Protein AF-A0A349FFS2-F1 (afdb_monomer)

Sequence (90 aa):
MGFDFNYMLELMPILLKYLGTTMEMATWGLVFSLILSVVLANIRVFRIPVLDQLSQLYISFFRGTPLLVQLFLLYYGLPQVFPIMVGVDA

Structure (mmCIF, N/CA/C/O backbone):
data_AF-A0A3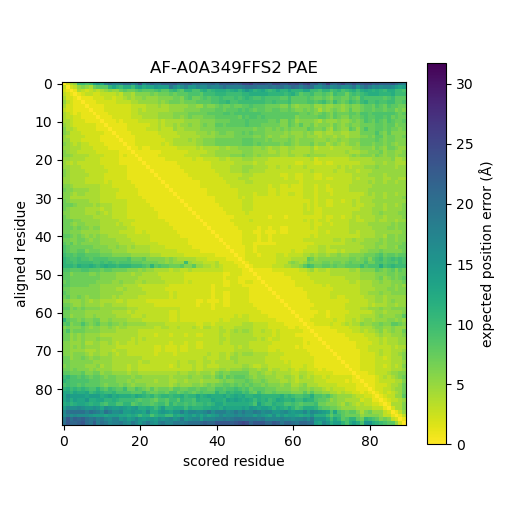49FFS2-F1
#
_entry.id   AF-A0A349FFS2-F1
#
loop_
_atom_site.group_PDB
_atom_site.id
_atom_site.type_symbol
_atom_site.label_atom_id
_atom_site.label_alt_id
_atom_site.label_comp_id
_atom_site.label_asym_id
_atom_site.label_entity_id
_atom_site.label_seq_id
_atom_site.pdbx_PDB_ins_code
_atom_site.Cartn_x
_atom_site.Cartn_y
_atom_site.Cartn_z
_atom_site.occupancy
_atom_site.B_iso_or_equiv
_atom_site.auth_seq_id
_atom_site.auth_comp_id
_atom_site.auth_asym_id
_atom_site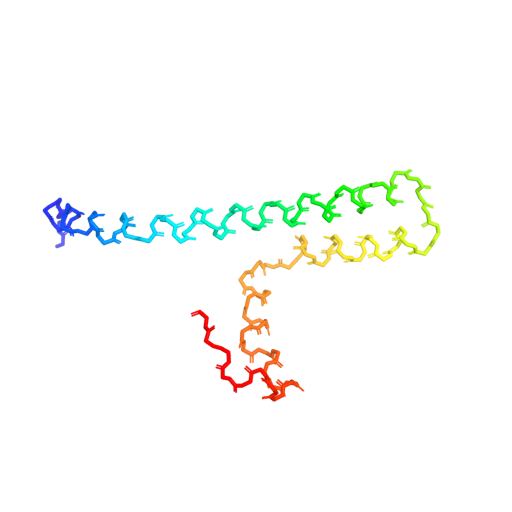.auth_atom_id
_atom_site.pdbx_PDB_model_num
ATOM 1 N N . MET A 1 1 ? 30.639 -10.281 -20.924 1.00 60.88 1 MET A N 1
ATOM 2 C CA . MET A 1 1 ? 29.500 -9.518 -20.376 1.00 60.88 1 MET A CA 1
ATOM 3 C C . MET A 1 1 ? 30.053 -8.234 -19.793 1.00 60.88 1 MET A C 1
ATOM 5 O O . MET A 1 1 ? 30.646 -8.272 -18.725 1.00 60.88 1 MET A O 1
ATOM 9 N N . GLY A 1 2 ? 29.982 -7.148 -20.559 1.00 84.38 2 GLY A N 1
ATOM 10 C CA . GLY A 1 2 ? 30.323 -5.806 -20.089 1.00 84.38 2 GLY A CA 1
ATOM 11 C C . GLY A 1 2 ? 29.045 -5.017 -19.828 1.00 84.38 2 GLY A C 1
ATOM 12 O O . GLY A 1 2 ? 27.971 -5.422 -20.268 1.00 84.38 2 GLY A O 1
ATOM 13 N N . PHE A 1 3 ? 29.162 -3.912 -19.106 1.00 89.44 3 PHE A N 1
ATOM 14 C CA . PHE A 1 3 ? 28.067 -2.963 -18.958 1.00 89.44 3 PHE A CA 1
ATOM 15 C C . PHE A 1 3 ? 27.790 -2.290 -20.313 1.00 89.44 3 PHE A C 1
ATOM 17 O O . PHE A 1 3 ? 28.693 -1.671 -20.875 1.00 89.44 3 PHE A O 1
ATOM 24 N N . ASP A 1 4 ? 26.573 -2.437 -20.843 1.00 93.31 4 ASP A N 1
ATOM 25 C CA . ASP A 1 4 ? 26.175 -1.881 -22.141 1.00 93.31 4 ASP A CA 1
ATOM 26 C C . ASP A 1 4 ? 25.263 -0.664 -21.951 1.00 93.31 4 ASP A C 1
ATOM 28 O O . ASP A 1 4 ? 24.062 -0.777 -21.701 1.00 93.31 4 ASP A O 1
ATOM 32 N N . PHE A 1 5 ? 25.861 0.521 -22.051 1.00 93.81 5 PHE A N 1
ATOM 33 C CA . PHE A 1 5 ? 25.148 1.782 -21.875 1.00 93.81 5 PHE A CA 1
ATOM 34 C C . PHE A 1 5 ? 24.217 2.107 -23.050 1.00 93.81 5 PHE A C 1
ATOM 36 O O . PHE A 1 5 ? 23.177 2.733 -22.847 1.00 93.81 5 PHE A O 1
ATOM 43 N N . ASN A 1 6 ? 24.551 1.661 -24.266 1.00 93.62 6 ASN A N 1
ATOM 44 C CA . ASN A 1 6 ? 23.720 1.917 -25.444 1.00 93.62 6 ASN A CA 1
ATOM 45 C C . ASN A 1 6 ? 22.398 1.156 -25.326 1.00 93.62 6 ASN A C 1
ATOM 47 O O . ASN A 1 6 ? 21.334 1.748 -25.493 1.00 93.62 6 ASN A O 1
ATOM 51 N N . TYR A 1 7 ? 22.461 -0.108 -24.905 1.00 93.38 7 TYR A N 1
ATOM 52 C CA . TYR A 1 7 ? 21.269 -0.909 -24.635 1.00 93.38 7 TYR A CA 1
ATOM 53 C C . TYR A 1 7 ? 20.362 -0.278 -23.563 1.00 93.38 7 TYR A C 1
ATOM 55 O O . TYR A 1 7 ? 19.140 -0.247 -23.706 1.00 93.38 7 TYR A O 1
ATOM 63 N N . MET A 1 8 ? 20.935 0.291 -22.497 1.00 93.00 8 MET A N 1
ATOM 64 C CA . MET A 1 8 ? 20.143 0.983 -21.472 1.00 93.00 8 MET A CA 1
ATOM 65 C C . MET A 1 8 ? 19.404 2.206 -22.025 1.00 93.00 8 MET A C 1
ATOM 67 O O . MET A 1 8 ? 18.237 2.416 -21.687 1.00 93.00 8 MET A O 1
ATOM 71 N N . LEU A 1 9 ? 20.061 3.003 -22.874 1.00 94.69 9 LEU A N 1
ATOM 72 C CA . LEU A 1 9 ? 19.438 4.166 -23.511 1.00 94.69 9 LEU A CA 1
ATOM 73 C C . LEU A 1 9 ? 18.307 3.760 -24.465 1.00 94.69 9 LEU A C 1
ATOM 75 O O . LEU A 1 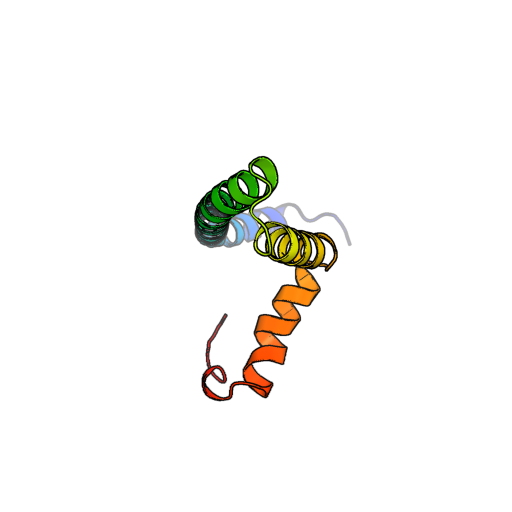9 ? 17.292 4.451 -24.521 1.00 94.69 9 LEU A O 1
ATOM 79 N N . GLU A 1 10 ? 18.434 2.627 -25.155 1.00 95.31 10 GLU A N 1
ATOM 80 C CA . GLU A 1 10 ? 17.369 2.078 -26.004 1.00 95.31 10 GLU A CA 1
ATOM 81 C C . GLU A 1 10 ? 16.143 1.611 -25.201 1.00 95.31 10 GLU A C 1
ATOM 83 O O . GLU A 1 10 ? 15.013 1.709 -25.685 1.00 95.31 10 GLU A O 1
ATOM 88 N N . LEU A 1 11 ? 16.329 1.160 -23.955 1.00 95.44 11 LEU A N 1
ATOM 89 C CA . LEU A 1 11 ? 15.228 0.771 -23.064 1.00 95.44 11 LEU A CA 1
ATOM 90 C C . LEU A 1 11 ? 14.516 1.963 -22.408 1.00 95.44 11 LEU A C 1
ATOM 92 O O . LEU A 1 11 ? 13.354 1.833 -22.014 1.00 95.44 11 LEU A 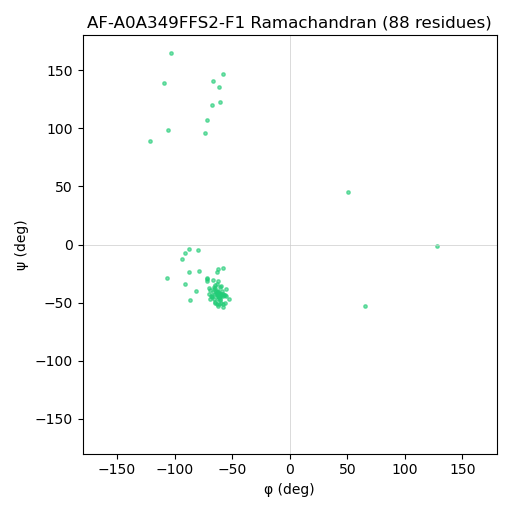O 1
ATOM 96 N N . MET A 1 12 ? 15.167 3.123 -22.288 1.00 95.00 12 MET A N 1
ATOM 97 C CA . MET A 1 12 ? 14.597 4.299 -21.613 1.00 95.00 12 MET A CA 1
ATOM 98 C C . MET A 1 12 ? 13.207 4.707 -22.140 1.00 95.00 12 MET A C 1
ATOM 100 O O . MET A 1 12 ? 12.307 4.889 -21.317 1.00 95.00 12 MET A O 1
ATOM 104 N N . PRO A 1 13 ? 12.956 4.800 -23.463 1.00 94.50 13 PRO A N 1
ATOM 105 C CA . PRO A 1 13 ? 11.622 5.092 -23.992 1.00 94.50 13 PRO A CA 1
ATOM 106 C C . PRO A 1 13 ? 10.566 4.057 -23.583 1.00 94.50 13 PRO A C 1
ATOM 108 O O . PRO A 1 13 ? 9.418 4.415 -23.316 1.00 94.50 13 PRO A O 1
ATOM 111 N N . ILE A 1 14 ? 10.949 2.779 -23.499 1.00 94.31 14 ILE A N 1
ATOM 112 C CA . ILE A 1 14 ? 10.052 1.691 -23.087 1.00 94.31 14 ILE A CA 1
ATOM 113 C C . ILE A 1 14 ? 9.687 1.853 -21.611 1.00 94.31 14 ILE A C 1
ATOM 115 O O . ILE A 1 14 ? 8.513 1.774 -21.264 1.00 94.31 14 ILE A O 1
ATOM 119 N N . LEU A 1 15 ? 10.663 2.135 -20.746 1.00 94.75 15 LEU A N 1
ATOM 120 C CA . LEU A 1 15 ? 10.414 2.368 -19.320 1.00 94.75 15 LEU A CA 1
ATOM 121 C C . LEU A 1 15 ? 9.525 3.598 -19.094 1.00 94.75 15 LEU A C 1
ATOM 123 O O . LEU A 1 15 ? 8.566 3.539 -18.324 1.00 94.75 15 LEU A O 1
ATOM 127 N N . LEU A 1 16 ? 9.793 4.693 -19.812 1.00 96.00 16 LEU A N 1
ATOM 128 C CA . LEU A 1 16 ? 8.998 5.921 -19.728 1.00 96.00 16 LEU A CA 1
ATOM 129 C C . LEU A 1 16 ? 7.545 5.712 -20.172 1.00 96.00 16 LEU A C 1
ATOM 131 O O . LEU A 1 16 ? 6.649 6.341 -19.612 1.00 96.00 16 LEU A O 1
ATOM 135 N N . LYS A 1 17 ? 7.287 4.793 -21.111 1.00 95.88 17 LYS A N 1
ATOM 136 C CA . LYS A 1 17 ? 5.921 4.428 -21.515 1.00 95.88 17 LYS A CA 1
ATOM 137 C C . LYS A 1 17 ? 5.094 3.868 -20.348 1.00 95.88 17 LYS A C 1
ATOM 139 O O . LYS A 1 17 ? 3.907 4.162 -20.261 1.00 95.88 17 LYS A O 1
ATOM 144 N N . TYR A 1 18 ? 5.707 3.101 -19.443 1.00 95.75 18 TYR A N 1
ATOM 145 C CA . TYR A 1 18 ? 5.025 2.492 -18.288 1.00 95.75 18 TYR A CA 1
ATOM 146 C C . TYR A 1 18 ? 5.046 3.355 -17.021 1.00 95.75 18 TYR A C 1
ATOM 148 O O . TYR A 1 18 ? 4.375 3.032 -16.034 1.00 95.75 18 TYR A O 1
ATOM 156 N N . LEU A 1 19 ? 5.785 4.468 -17.037 1.00 96.44 19 LEU A N 1
ATOM 157 C CA . LEU A 1 19 ? 5.838 5.400 -15.914 1.00 96.44 19 LEU A CA 1
ATOM 158 C C . LEU A 1 19 ? 4.438 5.912 -15.554 1.00 96.44 19 LEU A C 1
ATOM 160 O O . LEU A 1 19 ? 4.086 5.938 -14.378 1.00 96.44 19 LEU A O 1
ATOM 164 N N . GLY A 1 20 ? 3.630 6.262 -16.561 1.00 96.56 20 GLY A N 1
ATOM 165 C CA . GLY A 1 20 ? 2.259 6.739 -16.360 1.00 96.56 20 GLY A CA 1
ATOM 166 C C . GLY A 1 20 ? 1.398 5.731 -15.599 1.00 96.56 20 GLY A C 1
ATOM 167 O O . GLY A 1 20 ? 0.839 6.069 -14.561 1.00 96.56 20 GLY A O 1
ATOM 168 N N . THR A 1 21 ? 1.379 4.475 -16.050 1.00 95.94 21 THR A N 1
ATOM 169 C CA . THR A 1 21 ? 0.633 3.386 -15.398 1.00 95.94 21 THR A CA 1
ATOM 170 C C . THR A 1 21 ? 1.095 3.160 -13.959 1.00 95.94 21 THR A C 1
ATOM 172 O O . THR A 1 21 ? 0.276 3.038 -13.054 1.00 95.94 21 THR A O 1
ATOM 175 N N . THR A 1 22 ? 2.408 3.177 -13.716 1.00 96.56 22 THR A N 1
ATOM 176 C CA . THR A 1 22 ? 2.959 3.025 -12.359 1.00 96.56 22 THR A CA 1
ATOM 177 C C . THR A 1 22 ? 2.484 4.150 -11.439 1.00 96.56 22 THR A C 1
ATOM 179 O O . THR A 1 22 ? 2.055 3.897 -10.312 1.00 96.56 22 THR A O 1
ATOM 182 N N . MET A 1 23 ? 2.528 5.393 -11.924 1.00 97.94 23 MET A N 1
ATOM 183 C CA . MET A 1 23 ? 2.087 6.566 -11.169 1.00 97.94 23 MET A CA 1
ATOM 184 C C . MET A 1 23 ? 0.582 6.542 -10.907 1.00 97.94 23 MET A C 1
ATOM 186 O O . MET A 1 23 ? 0.152 6.903 -9.812 1.00 97.94 23 MET A O 1
ATOM 190 N N . GLU A 1 24 ? -0.214 6.091 -11.871 1.00 97.25 24 GLU A N 1
ATOM 191 C CA . GLU A 1 24 ? -1.658 5.932 -11.718 1.00 97.25 24 GLU A CA 1
ATOM 192 C C . GLU A 1 24 ? -1.990 4.899 -10.633 1.00 97.25 24 GLU A C 1
ATOM 194 O O . GLU A 1 24 ? -2.708 5.214 -9.680 1.00 97.25 24 GLU A O 1
ATOM 199 N N . MET A 1 25 ? -1.397 3.703 -10.712 1.00 96.56 25 MET A N 1
ATOM 200 C CA . MET A 1 25 ? -1.584 2.645 -9.715 1.00 96.56 25 MET A CA 1
ATOM 201 C C . MET A 1 25 ? -1.143 3.095 -8.317 1.00 96.56 25 MET A C 1
ATOM 203 O O . MET A 1 25 ? -1.859 2.872 -7.339 1.00 96.56 25 MET A O 1
ATOM 207 N N . ALA A 1 26 ? 0.013 3.759 -8.214 1.00 97.25 26 ALA A N 1
ATOM 208 C CA . ALA A 1 26 ? 0.523 4.274 -6.947 1.00 97.25 26 ALA A CA 1
ATOM 209 C C . ALA A 1 26 ? -0.402 5.345 -6.355 1.00 97.25 26 ALA A C 1
ATOM 211 O O . ALA A 1 26 ? -0.684 5.325 -5.157 1.00 97.25 26 ALA A O 1
ATOM 212 N N . THR A 1 27 ? -0.905 6.254 -7.193 1.00 98.38 27 THR A N 1
ATOM 213 C CA . THR A 1 27 ? -1.796 7.338 -6.766 1.00 98.38 27 THR A CA 1
ATOM 214 C C . THR A 1 27 ? -3.118 6.783 -6.252 1.00 98.38 27 THR A C 1
ATOM 216 O O . THR A 1 27 ? -3.519 7.105 -5.133 1.00 98.38 27 THR A O 1
ATOM 219 N N . TRP A 1 28 ? -3.773 5.902 -7.011 1.00 98.06 28 TRP A N 1
ATOM 220 C CA . TRP A 1 28 ? -5.027 5.289 -6.572 1.00 98.06 28 TRP A CA 1
ATOM 221 C C . TRP A 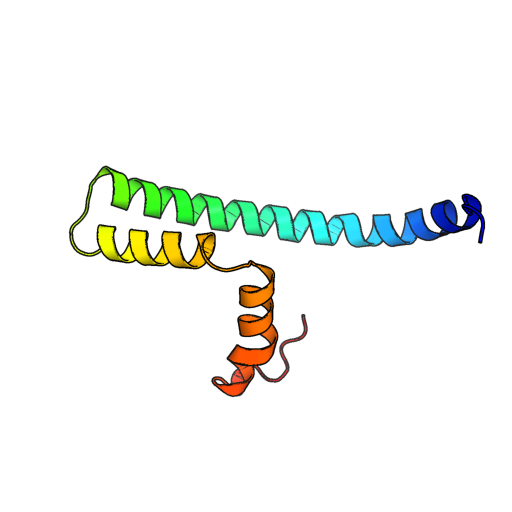1 28 ? -4.836 4.406 -5.338 1.00 98.06 28 TRP A C 1
ATOM 223 O O . TRP A 1 28 ? -5.612 4.513 -4.386 1.00 98.06 28 TRP A O 1
ATOM 233 N N . GLY A 1 29 ? -3.768 3.605 -5.295 1.00 97.00 29 GLY A N 1
ATOM 234 C CA . GLY A 1 29 ? -3.417 2.803 -4.122 1.00 97.00 29 GLY A CA 1
ATOM 235 C C . GLY A 1 29 ? -3.216 3.660 -2.869 1.00 97.00 29 GLY A C 1
ATOM 236 O O . GLY A 1 29 ? -3.723 3.329 -1.794 1.00 97.00 29 GLY A O 1
ATOM 237 N N . LEU A 1 30 ? -2.545 4.806 -3.000 1.00 97.94 30 LEU A N 1
ATOM 238 C CA . LEU A 1 30 ? -2.362 5.768 -1.916 1.00 97.94 30 LEU A CA 1
ATOM 239 C C . LEU A 1 30 ? -3.692 6.399 -1.485 1.00 97.94 30 LEU A C 1
ATOM 241 O O . LEU A 1 30 ? -3.980 6.435 -0.292 1.00 97.94 30 LEU A O 1
ATOM 245 N N . VAL A 1 31 ? -4.528 6.854 -2.420 1.00 98.50 31 VAL A N 1
ATOM 246 C CA . VAL A 1 31 ? -5.822 7.481 -2.098 1.00 98.50 31 VAL A CA 1
ATOM 247 C C . VAL A 1 31 ? -6.724 6.515 -1.328 1.00 98.50 31 VAL A C 1
ATOM 249 O O . VAL A 1 31 ? -7.212 6.859 -0.249 1.00 98.50 31 VAL A O 1
ATOM 252 N N . PHE A 1 32 ? -6.908 5.289 -1.827 1.00 98.06 32 PHE A N 1
ATOM 253 C CA . PHE A 1 32 ? -7.762 4.306 -1.157 1.00 98.06 32 PHE A CA 1
ATOM 254 C C . PHE A 1 32 ? -7.183 3.851 0.186 1.00 98.06 32 PHE A C 1
ATOM 256 O O . PHE A 1 32 ? -7.921 3.752 1.171 1.00 98.06 32 PHE A O 1
ATOM 263 N N . SER A 1 33 ? -5.867 3.627 0.264 1.00 97.00 33 SER A N 1
ATOM 264 C CA . SER A 1 33 ? -5.222 3.236 1.524 1.00 97.00 33 SER A CA 1
ATOM 265 C C . SER A 1 33 ? -5.276 4.343 2.573 1.00 97.00 33 SER A C 1
ATOM 267 O O . SER A 1 33 ? -5.485 4.032 3.745 1.00 97.00 33 SER A O 1
ATOM 269 N N . LEU A 1 34 ? -5.161 5.618 2.188 1.00 98.31 34 LEU A N 1
ATOM 270 C CA . LEU A 1 34 ? -5.304 6.744 3.110 1.00 98.31 34 LEU A CA 1
ATOM 271 C C . LEU A 1 34 ? -6.717 6.828 3.677 1.00 98.31 34 LEU A C 1
ATOM 273 O O . LEU A 1 34 ? -6.866 6.892 4.897 1.00 98.31 34 LEU A O 1
ATOM 277 N N . ILE A 1 35 ? -7.745 6.779 2.823 1.00 98.44 35 ILE A N 1
ATOM 278 C CA . ILE A 1 35 ? -9.148 6.819 3.265 1.00 98.44 35 ILE A CA 1
ATOM 279 C C . ILE A 1 35 ? -9.408 5.693 4.270 1.00 98.44 35 ILE A C 1
ATOM 281 O O . ILE A 1 35 ? -9.892 5.940 5.378 1.00 98.44 35 ILE A O 1
ATOM 285 N N . LEU A 1 36 ? -9.019 4.465 3.918 1.00 97.88 36 LEU A N 1
ATOM 286 C CA . LEU A 1 36 ? -9.193 3.309 4.789 1.00 97.88 36 LEU A CA 1
ATOM 287 C C . LEU A 1 36 ? -8.399 3.448 6.096 1.00 97.88 36 LEU A C 1
ATOM 289 O O . LEU A 1 36 ? -8.929 3.181 7.174 1.00 97.88 36 LEU A O 1
ATOM 293 N N . SER A 1 37 ? -7.152 3.913 6.025 1.00 97.31 37 SER A N 1
ATOM 294 C CA . SER A 1 37 ? -6.293 4.077 7.201 1.00 97.31 37 SER A CA 1
ATOM 295 C C . SER A 1 37 ? -6.832 5.125 8.167 1.00 97.31 37 SER A C 1
ATOM 297 O O . SER A 1 37 ? -6.757 4.907 9.373 1.00 97.31 37 SER A O 1
ATOM 299 N N . VAL A 1 38 ? -7.419 6.224 7.679 1.00 98.12 38 VAL A N 1
ATOM 300 C CA . VAL A 1 38 ? -8.061 7.226 8.545 1.00 98.12 38 VAL A CA 1
ATOM 301 C C . VAL A 1 38 ? -9.243 6.610 9.293 1.00 98.12 38 VAL A C 1
ATOM 303 O O . VAL A 1 38 ? -9.358 6.802 10.506 1.00 98.12 38 VAL A O 1
ATOM 306 N N . VAL A 1 39 ? -10.092 5.832 8.617 1.00 97.75 39 VAL A N 1
ATOM 307 C CA . VAL A 1 39 ? -11.227 5.149 9.262 1.00 97.75 39 VAL A CA 1
ATOM 308 C C . VAL A 1 39 ? -10.735 4.174 10.335 1.00 97.75 39 VAL A C 1
ATOM 310 O O . VAL A 1 39 ? -11.163 4.257 11.489 1.00 97.75 39 VAL A O 1
ATOM 313 N N . LEU A 1 40 ? -9.788 3.298 9.990 1.00 97.56 40 LEU A N 1
ATOM 314 C CA . LEU A 1 40 ? -9.228 2.320 10.927 1.00 97.56 40 LEU A CA 1
ATOM 315 C C . LEU A 1 40 ? -8.509 2.997 12.103 1.00 97.56 40 LEU A C 1
ATOM 317 O O . LEU A 1 40 ? -8.655 2.560 13.244 1.00 97.56 40 LEU A O 1
ATOM 321 N N . ALA A 1 41 ? -7.770 4.081 11.860 1.00 97.00 41 ALA A N 1
ATOM 322 C CA . ALA A 1 41 ? -7.092 4.836 12.910 1.00 97.00 41 ALA A CA 1
ATOM 323 C C . ALA A 1 41 ? -8.090 5.422 13.917 1.00 97.00 41 ALA A C 1
ATOM 325 O O . ALA A 1 41 ? -7.884 5.278 15.121 1.00 97.00 41 ALA A O 1
ATOM 326 N N . ASN A 1 42 ? -9.195 6.010 13.449 1.00 97.75 42 ASN A N 1
ATOM 327 C CA . ASN A 1 42 ? -10.244 6.522 14.334 1.00 97.75 42 ASN A CA 1
ATOM 328 C C . ASN A 1 42 ? -10.844 5.403 15.197 1.00 97.75 42 ASN A C 1
ATOM 330 O O . ASN A 1 42 ? -10.922 5.550 16.417 1.00 97.75 42 ASN A O 1
ATOM 334 N N . ILE A 1 43 ? -11.188 4.256 14.598 1.00 97.88 43 ILE A N 1
ATOM 335 C CA . ILE A 1 43 ? -11.711 3.091 15.335 1.00 97.88 43 ILE A CA 1
ATOM 336 C C . ILE A 1 43 ? -10.747 2.668 16.456 1.00 97.88 43 ILE A C 1
ATOM 338 O O . ILE A 1 43 ? -11.181 2.423 17.584 1.00 97.88 43 ILE A O 1
ATOM 342 N N . ARG A 1 44 ? -9.443 2.625 16.153 1.00 95.75 44 ARG A N 1
ATOM 343 C CA . ARG A 1 44 ? -8.380 2.226 17.090 1.00 95.75 44 ARG A CA 1
ATOM 344 C C . ARG A 1 44 ? -8.148 3.249 18.204 1.00 95.75 44 ARG A C 1
ATOM 346 O O . ARG A 1 44 ? -7.885 2.863 19.341 1.00 95.75 44 ARG A O 1
ATOM 353 N N . VAL A 1 45 ? -8.246 4.545 17.901 1.00 97.56 45 VAL A N 1
ATOM 354 C CA . VAL A 1 45 ? -8.086 5.628 18.888 1.00 97.56 45 VAL A CA 1
ATOM 355 C C . VAL A 1 45 ? -9.257 5.648 19.865 1.00 97.56 45 VAL A C 1
ATOM 357 O O . VAL A 1 45 ? -9.044 5.677 21.076 1.00 97.56 45 VAL A O 1
ATOM 360 N N . PHE A 1 46 ? -10.487 5.569 19.356 1.00 97.50 46 PHE A N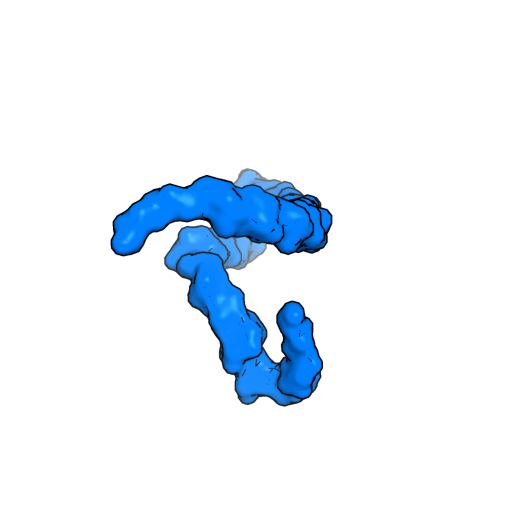 1
ATOM 361 C CA . PHE A 1 46 ? -11.692 5.572 20.188 1.00 97.50 46 PHE A CA 1
ATOM 362 C C . PHE A 1 46 ? -12.001 4.209 20.824 1.00 97.50 46 PHE A C 1
ATOM 364 O O . PHE A 1 46 ? -12.919 4.117 21.635 1.00 97.50 46 PHE A O 1
ATOM 371 N N . ARG A 1 47 ? -11.229 3.163 20.491 1.00 95.38 47 ARG A N 1
ATOM 372 C CA . ARG A 1 47 ? -11.364 1.793 21.016 1.00 95.38 47 ARG A CA 1
ATOM 373 C C . ARG A 1 47 ? -12.797 1.267 20.923 1.00 95.38 47 ARG A C 1
ATOM 375 O O . ARG A 1 47 ? -13.321 0.696 21.880 1.00 95.38 47 ARG A O 1
ATOM 382 N N . ILE A 1 48 ? -13.438 1.476 19.774 1.00 95.00 48 ILE A N 1
ATOM 383 C CA . ILE A 1 48 ? -14.827 1.052 19.570 1.00 95.00 48 ILE A CA 1
ATOM 384 C C . ILE A 1 48 ? -14.896 -0.478 19.739 1.00 95.00 48 ILE A C 1
ATOM 386 O O . ILE A 1 48 ? -14.166 -1.189 19.040 1.00 95.00 48 ILE A O 1
ATOM 390 N N . PRO A 1 49 ? -15.730 -1.010 20.655 1.00 92.00 49 PRO A N 1
ATOM 391 C CA . PRO A 1 49 ? -15.769 -2.443 20.938 1.00 92.00 49 PRO A CA 1
ATOM 392 C C . PRO A 1 49 ? -16.097 -3.244 19.672 1.00 92.00 49 PRO A C 1
ATOM 394 O O . PRO A 1 49 ? -16.840 -2.777 18.811 1.00 92.00 49 PRO A O 1
ATOM 397 N N . VAL A 1 50 ? -15.530 -4.452 19.557 1.00 95.75 50 VAL A N 1
ATOM 398 C CA . VAL A 1 50 ? -15.559 -5.329 18.363 1.00 95.75 50 VAL A CA 1
ATOM 399 C C . VAL A 1 50 ? -14.812 -4.757 17.150 1.00 95.75 50 VAL A C 1
ATOM 401 O O . VAL A 1 50 ? -13.916 -5.416 16.623 1.00 95.75 50 VAL A O 1
ATOM 404 N N . LEU A 1 51 ? -15.105 -3.525 16.722 1.00 97.00 51 LEU A N 1
ATOM 405 C CA . LEU A 1 51 ? -14.447 -2.897 15.568 1.00 97.00 51 LEU A CA 1
ATOM 406 C C . LEU A 1 51 ? -12.946 -2.698 15.790 1.00 97.00 51 LEU A C 1
ATOM 408 O O . LEU A 1 51 ? -12.165 -2.836 14.849 1.00 97.00 51 LEU A O 1
ATOM 412 N N . ASP A 1 52 ? -12.531 -2.421 17.025 1.00 97.19 52 ASP A N 1
ATOM 413 C CA . ASP A 1 52 ? -11.121 -2.336 17.393 1.00 97.19 52 ASP A CA 1
ATOM 414 C C . ASP A 1 52 ? -10.388 -3.663 17.137 1.00 97.19 52 ASP A C 1
ATOM 416 O O . ASP A 1 52 ? -9.304 -3.671 16.559 1.00 97.19 52 ASP A O 1
ATOM 420 N N . GLN A 1 53 ? -11.012 -4.793 17.480 1.00 97.06 53 GLN A N 1
ATOM 421 C CA . GLN A 1 53 ? -10.451 -6.133 17.280 1.00 97.06 53 GLN A CA 1
ATOM 422 C C . GLN A 1 53 ? -10.403 -6.503 15.794 1.00 97.06 53 GLN A C 1
ATOM 424 O O . GLN A 1 53 ? -9.385 -7.001 15.315 1.00 97.06 53 GLN A O 1
ATOM 429 N N . LEU A 1 54 ? -11.468 -6.203 15.043 1.00 97.81 54 LEU A N 1
ATOM 430 C CA . LEU A 1 54 ? -11.490 -6.400 13.590 1.00 97.81 54 LEU A CA 1
ATOM 431 C C . LEU A 1 54 ? -10.432 -5.540 12.890 1.00 97.81 54 LEU A C 1
ATOM 433 O O . LEU A 1 54 ? -9.729 -6.023 12.004 1.00 97.81 54 LEU A O 1
ATOM 437 N N . SER A 1 55 ? -10.255 -4.294 13.333 1.00 97.50 55 SER A N 1
ATOM 438 C CA . SER A 1 55 ? -9.208 -3.406 12.820 1.00 97.50 55 SER A CA 1
ATOM 439 C C . SER A 1 55 ? -7.814 -3.948 13.132 1.00 97.50 55 SER A C 1
ATOM 441 O O . SER A 1 55 ? -6.937 -3.904 12.273 1.00 97.50 55 SER A O 1
ATOM 443 N N . GLN A 1 56 ? -7.598 -4.502 14.330 1.00 96.94 56 GLN A N 1
ATOM 444 C CA . GLN A 1 56 ? -6.339 -5.169 14.676 1.00 96.94 56 GLN A CA 1
ATOM 445 C C . GLN A 1 56 ? -6.057 -6.371 13.774 1.00 96.94 56 GLN A C 1
ATOM 447 O O . GLN A 1 56 ? -4.930 -6.500 13.302 1.00 96.94 56 GLN A O 1
ATOM 452 N N . LEU A 1 57 ? -7.060 -7.218 13.518 1.00 97.50 57 LEU A N 1
ATOM 453 C CA . LEU A 1 57 ? -6.930 -8.374 12.631 1.00 97.50 57 LEU A CA 1
ATOM 454 C C . LEU A 1 57 ? -6.601 -7.951 11.195 1.00 97.50 57 LEU A C 1
ATOM 456 O O . LEU A 1 57 ? -5.679 -8.493 10.592 1.00 97.50 57 LEU A O 1
ATOM 460 N N . TYR A 1 58 ? -7.315 -6.958 10.662 1.00 96.94 58 TYR A N 1
ATOM 461 C CA . TYR A 1 58 ? -7.037 -6.409 9.337 1.00 96.94 58 TYR A CA 1
ATOM 462 C C . TYR A 1 58 ? -5.595 -5.883 9.257 1.00 96.94 58 TYR A C 1
ATOM 464 O O . TYR A 1 58 ? -4.815 -6.301 8.403 1.00 96.94 58 TYR A O 1
ATOM 472 N N . ILE A 1 59 ? -5.205 -5.004 10.188 1.00 96.69 59 ILE A N 1
ATOM 473 C CA . ILE A 1 59 ? -3.871 -4.390 10.190 1.00 96.69 59 ILE A CA 1
ATOM 474 C C . ILE A 1 59 ? -2.779 -5.458 10.333 1.00 96.69 59 ILE A C 1
ATOM 476 O O . ILE A 1 59 ? -1.767 -5.381 9.636 1.00 96.69 59 ILE A O 1
ATOM 480 N N . SER A 1 60 ? -2.958 -6.445 11.215 1.00 96.94 60 SER A N 1
ATOM 481 C CA . SER A 1 60 ? -1.962 -7.497 11.434 1.00 96.94 60 SER A CA 1
ATOM 482 C C . SER A 1 60 ? -1.838 -8.433 10.235 1.00 96.94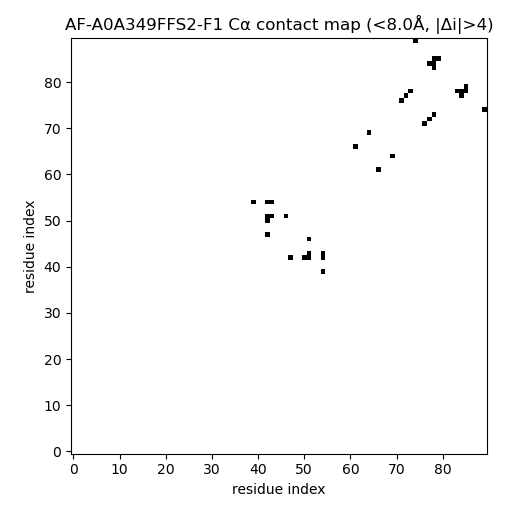 60 SER A C 1
ATOM 484 O O . SER A 1 60 ? -0.717 -8.771 9.867 1.00 96.94 60 SER A O 1
ATOM 486 N N . PHE A 1 61 ? -2.941 -8.786 9.571 1.00 96.69 61 PHE A N 1
ATOM 487 C CA . PHE A 1 61 ? -2.918 -9.601 8.359 1.00 96.69 61 PHE A CA 1
ATOM 488 C C . PHE A 1 61 ? -2.169 -8.895 7.224 1.00 96.69 61 PHE A C 1
ATOM 490 O O . PHE A 1 61 ? -1.214 -9.452 6.680 1.00 96.69 61 PHE A O 1
ATOM 497 N N . PHE A 1 62 ? -2.543 -7.651 6.901 1.00 95.38 62 PHE A N 1
ATOM 498 C CA . PHE A 1 62 ? -1.952 -6.934 5.765 1.00 95.38 62 PHE A CA 1
ATOM 499 C C . PHE A 1 62 ? -0.503 -6.497 6.009 1.00 95.38 62 PHE A C 1
ATOM 501 O O . PHE A 1 62 ? 0.268 -6.416 5.057 1.00 95.38 62 PHE A O 1
ATOM 508 N N . ARG A 1 63 ? -0.108 -6.251 7.267 1.00 95.25 63 ARG A N 1
ATOM 509 C CA . ARG A 1 63 ? 1.291 -5.943 7.626 1.00 95.25 63 ARG A CA 1
ATOM 510 C C . ARG A 1 63 ? 2.143 -7.184 7.898 1.00 95.25 63 ARG A C 1
ATOM 512 O O . ARG A 1 63 ? 3.363 -7.092 7.823 1.00 95.25 63 ARG A O 1
ATOM 519 N N . GLY A 1 64 ? 1.520 -8.303 8.261 1.00 97.25 64 GLY A N 1
ATOM 520 C CA . GLY A 1 64 ? 2.191 -9.555 8.617 1.00 97.25 64 GLY A CA 1
ATOM 521 C C . GLY A 1 64 ? 2.358 -10.528 7.451 1.00 97.25 64 GLY A C 1
ATOM 522 O O . GLY A 1 64 ? 3.110 -11.490 7.576 1.00 97.25 64 GLY A O 1
ATOM 523 N N . THR A 1 65 ? 1.687 -10.290 6.321 1.00 96.75 65 THR A N 1
ATOM 524 C CA . THR A 1 65 ? 1.806 -11.116 5.112 1.00 96.75 65 THR A CA 1
ATOM 525 C C . THR A 1 65 ? 2.552 -10.366 4.003 1.00 96.75 65 THR A C 1
ATOM 527 O O . THR A 1 65 ? 2.320 -9.172 3.811 1.00 96.75 65 THR A O 1
ATOM 530 N N . PRO A 1 66 ? 3.454 -11.027 3.250 1.00 97.00 66 PRO A N 1
ATOM 531 C CA . PRO A 1 66 ? 4.131 -10.385 2.128 1.00 97.00 66 PRO A CA 1
ATOM 532 C C . PRO A 1 66 ? 3.135 -9.941 1.050 1.00 97.00 66 PRO A C 1
ATOM 534 O O . PRO A 1 66 ? 2.280 -10.726 0.639 1.00 97.00 66 PRO A O 1
ATOM 537 N N . LEU A 1 67 ? 3.300 -8.723 0.522 1.00 95.19 67 LEU A N 1
ATOM 538 C CA . LEU A 1 67 ? 2.444 -8.187 -0.547 1.00 95.19 67 LEU A CA 1
ATOM 539 C C . LEU A 1 67 ? 2.408 -9.111 -1.771 1.00 95.19 67 LEU A C 1
ATOM 541 O O . LEU A 1 67 ? 1.355 -9.321 -2.362 1.00 95.19 67 LEU A O 1
ATOM 545 N N . LEU A 1 68 ? 3.547 -9.718 -2.117 1.00 95.81 68 LEU A N 1
ATOM 546 C CA . LEU A 1 68 ? 3.618 -10.674 -3.218 1.00 95.81 68 LEU A CA 1
ATOM 547 C C . LEU A 1 68 ? 2.656 -11.849 -2.995 1.00 95.81 68 LEU A C 1
ATOM 549 O O . LEU A 1 68 ? 1.911 -12.202 -3.897 1.00 95.81 68 LEU A O 1
ATOM 553 N N . VAL A 1 69 ? 2.608 -12.409 -1.783 1.00 95.88 69 VAL A N 1
ATOM 554 C CA . VAL A 1 69 ? 1.688 -13.508 -1.452 1.00 95.88 69 VAL A CA 1
ATOM 555 C C . VAL A 1 69 ? 0.235 -13.055 -1.584 1.00 95.88 69 VAL A C 1
ATOM 557 O O . VAL A 1 69 ? -0.578 -13.793 -2.131 1.00 95.88 69 VAL A O 1
ATOM 560 N N . GLN A 1 70 ? -0.091 -11.837 -1.145 1.00 94.94 70 GLN A N 1
ATOM 561 C CA . GLN A 1 70 ? -1.435 -11.274 -1.309 1.00 94.94 70 GLN A CA 1
ATOM 562 C C . GLN A 1 70 ? -1.817 -11.167 -2.791 1.00 94.94 70 GLN A C 1
ATOM 564 O O . GLN A 1 70 ? -2.888 -11.629 -3.175 1.00 94.94 70 GLN A O 1
ATOM 569 N N . LEU A 1 71 ? -0.930 -10.632 -3.636 1.00 93.88 71 LEU A N 1
ATOM 570 C CA . LEU A 1 71 ? -1.158 -10.535 -5.082 1.00 93.88 71 LEU A CA 1
ATOM 571 C C . LEU A 1 71 ? -1.320 -11.915 -5.726 1.00 93.88 71 LEU A C 1
ATOM 573 O O . LEU A 1 71 ? -2.231 -12.110 -6.524 1.00 93.88 71 LEU A O 1
ATOM 577 N N . PHE A 1 72 ? -0.495 -12.892 -5.342 1.00 93.06 72 PHE A N 1
ATOM 578 C CA . PHE A 1 72 ? -0.621 -14.267 -5.825 1.00 93.06 72 PHE A CA 1
ATOM 579 C C . PHE A 1 72 ? -1.962 -14.894 -5.430 1.00 93.06 72 PHE A C 1
ATOM 581 O O . PHE A 1 72 ? -2.608 -15.530 -6.260 1.00 93.06 72 PHE A O 1
ATOM 588 N N . LEU A 1 73 ? -2.404 -14.707 -4.184 1.00 92.44 73 LEU A N 1
ATOM 589 C CA . LEU A 1 73 ? -3.704 -15.201 -3.728 1.00 92.44 73 LEU A CA 1
ATOM 590 C C . LEU A 1 73 ? -4.856 -14.538 -4.486 1.00 92.44 73 LEU A C 1
ATOM 592 O O . LEU A 1 73 ? -5.793 -15.230 -4.873 1.00 92.44 73 LEU A O 1
ATOM 596 N N . LEU A 1 74 ? -4.785 -13.230 -4.732 1.00 90.88 74 LEU A N 1
ATOM 597 C CA . LEU A 1 74 ? -5.820 -12.510 -5.473 1.00 90.88 74 LEU A CA 1
ATOM 598 C C . LEU A 1 74 ? -5.863 -12.917 -6.950 1.00 90.88 74 LEU A C 1
ATOM 600 O O . LEU A 1 74 ? -6.944 -13.151 -7.481 1.00 90.88 74 LEU A O 1
ATOM 604 N N . TYR A 1 75 ? -4.704 -13.035 -7.597 1.00 89.81 75 TYR A N 1
ATOM 605 C CA . TYR A 1 75 ? -4.623 -13.295 -9.032 1.00 89.81 75 TYR A CA 1
ATOM 606 C C . TYR A 1 75 ? -4.793 -14.780 -9.383 1.00 89.81 75 TYR A C 1
ATOM 608 O O . TYR A 1 75 ? -5.486 -15.114 -10.337 1.00 89.81 75 TYR A O 1
ATOM 616 N N . TYR A 1 76 ? -4.215 -15.694 -8.596 1.00 90.25 76 TYR A N 1
ATOM 617 C CA . TYR A 1 76 ? -4.254 -17.134 -8.885 1.00 90.25 76 TYR A CA 1
ATOM 618 C C . TYR A 1 76 ? -5.188 -17.932 -7.970 1.00 90.25 76 TYR A C 1
ATOM 620 O O . TYR A 1 76 ? -5.687 -18.979 -8.380 1.00 90.25 76 TYR A O 1
ATOM 628 N N . GLY A 1 77 ? -5.403 -17.489 -6.728 1.00 91.88 77 GLY A N 1
ATOM 629 C CA . GLY A 1 77 ? -6.221 -18.207 -5.743 1.00 91.88 77 GLY A CA 1
ATOM 630 C C . GLY A 1 77 ? -7.709 -17.871 -5.841 1.00 91.88 77 GLY A C 1
ATOM 631 O O . GLY A 1 77 ? -8.547 -18.770 -5.892 1.00 91.88 77 GLY A O 1
ATOM 632 N N . LEU A 1 78 ? -8.044 -16.581 -5.908 1.00 91.12 78 LEU A N 1
ATOM 633 C CA . LEU A 1 78 ? -9.425 -16.095 -5.929 1.00 91.12 78 LEU A CA 1
ATOM 634 C C . LEU A 1 78 ? -10.259 -16.694 -7.079 1.00 91.12 78 LEU A C 1
ATOM 636 O O . LEU A 1 78 ? -11.372 -17.146 -6.800 1.00 91.12 78 LEU A O 1
ATOM 640 N N . PRO A 1 79 ? -9.750 -16.797 -8.328 1.00 90.69 79 PRO A N 1
ATOM 641 C CA . PRO A 1 79 ? -10.505 -17.397 -9.432 1.00 90.69 79 PRO A CA 1
ATOM 642 C C . PRO A 1 79 ? -10.852 -18.878 -9.237 1.00 90.69 79 PRO A C 1
ATOM 644 O O . PRO A 1 79 ? -11.830 -19.352 -9.808 1.00 90.69 79 PRO A O 1
ATOM 647 N N . GLN A 1 80 ? -10.096 -19.612 -8.411 1.00 90.44 80 GLN A N 1
ATOM 648 C CA . GLN A 1 80 ? -10.387 -21.023 -8.113 1.00 90.44 80 GLN A CA 1
ATOM 649 C C . GLN A 1 80 ? -11.622 -21.177 -7.220 1.00 90.44 80 GLN A C 1
ATOM 651 O O . GLN A 1 80 ? -12.337 -22.171 -7.315 1.00 90.44 80 GLN A O 1
ATOM 656 N N . VAL A 1 81 ? -11.869 -20.193 -6.353 1.00 92.81 81 VAL A N 1
ATOM 657 C CA . VAL A 1 81 ? -13.026 -20.169 -5.446 1.00 92.81 81 VAL A CA 1
ATOM 658 C C . VAL A 1 81 ? -14.211 -19.453 -6.094 1.00 92.81 81 VAL A C 1
ATOM 660 O O . VAL A 1 81 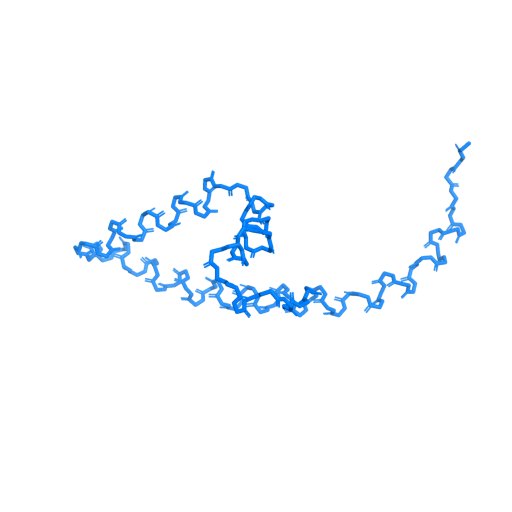? -15.359 -19.839 -5.884 1.00 92.81 81 VAL A O 1
ATOM 663 N N . PHE A 1 82 ? -13.935 -18.433 -6.908 1.00 91.56 82 PHE A N 1
ATOM 664 C CA . PHE A 1 82 ? -14.931 -17.610 -7.584 1.00 91.56 82 PHE A CA 1
ATOM 665 C C . PHE A 1 82 ? -14.736 -17.681 -9.107 1.00 91.56 82 PHE A C 1
ATOM 667 O O . PHE A 1 82 ? -14.065 -16.815 -9.674 1.00 91.56 82 PHE A O 1
ATOM 674 N N . PRO A 1 83 ? -15.365 -18.656 -9.798 1.00 85.88 83 PRO A N 1
ATOM 675 C CA . PRO A 1 83 ? -15.201 -18.856 -11.241 1.00 85.88 83 PRO A CA 1
ATOM 676 C C . PRO A 1 83 ? -15.562 -17.642 -12.108 1.00 85.88 83 PRO A C 1
ATOM 678 O O . PRO A 1 83 ? -15.098 -17.540 -13.235 1.00 85.88 83 PRO A O 1
ATOM 681 N N . ILE A 1 84 ? -16.352 -16.695 -11.587 1.00 87.75 84 ILE A N 1
ATOM 682 C CA . ILE A 1 84 ? -16.664 -15.427 -12.268 1.00 87.75 84 ILE A CA 1
ATOM 683 C C . ILE A 1 84 ? -15.422 -14.558 -12.525 1.00 87.75 84 ILE A C 1
ATOM 685 O O . ILE A 1 84 ? -15.439 -13.708 -13.405 1.00 87.75 84 ILE A O 1
ATOM 689 N N . MET A 1 85 ? -14.343 -14.783 -11.773 1.00 84.44 85 MET A N 1
ATOM 690 C CA . MET A 1 85 ? -13.077 -14.065 -11.924 1.00 84.44 85 MET A CA 1
ATOM 691 C C . MET A 1 85 ? -12.153 -14.729 -12.960 1.00 84.44 85 MET A C 1
ATOM 693 O O . MET A 1 85 ? -11.076 -14.208 -13.242 1.00 84.44 85 MET A O 1
ATOM 697 N N . VAL A 1 86 ? -12.544 -15.876 -13.535 1.00 79.44 86 VAL A N 1
ATOM 698 C CA . VAL A 1 86 ? -11.775 -16.572 -14.577 1.00 79.44 86 VAL A CA 1
ATOM 699 C C . VAL A 1 86 ? -11.917 -15.793 -15.884 1.00 79.44 86 VAL A C 1
ATOM 701 O O . VAL A 1 86 ? -12.897 -15.945 -16.608 1.00 79.44 86 VAL A O 1
ATOM 704 N N . GLY A 1 87 ? -10.940 -14.932 -16.164 1.00 74.50 87 GLY A N 1
ATOM 705 C CA . GLY A 1 87 ? -10.911 -14.082 -17.358 1.00 74.50 87 GLY A CA 1
ATOM 706 C C . GLY A 1 87 ? -10.684 -12.599 -17.079 1.00 74.50 87 GLY A C 1
ATOM 707 O O . GLY A 1 87 ? -10.614 -11.837 -18.033 1.00 74.50 87 GLY A O 1
ATOM 708 N N . VAL A 1 88 ? -10.554 -12.197 -15.810 1.00 75.25 88 VAL A N 1
ATOM 709 C CA . VAL A 1 88 ? -10.067 -10.857 -15.463 1.00 75.25 88 VAL A CA 1
ATOM 710 C C . VAL A 1 88 ? -8.571 -10.808 -15.765 1.00 75.25 88 VAL A C 1
ATOM 712 O O . VAL A 1 88 ? -7.764 -11.449 -15.089 1.00 75.25 88 VAL A O 1
ATOM 715 N N . ASP A 1 89 ? -8.225 -10.094 -16.824 1.00 71.62 89 ASP A N 1
ATOM 716 C CA . ASP A 1 89 ? -6.868 -9.736 -17.200 1.00 71.62 89 ASP A CA 1
ATOM 717 C C . ASP A 1 89 ? -6.254 -8.764 -16.173 1.00 71.62 89 ASP A C 1
ATOM 719 O O . ASP A 1 89 ? -6.941 -7.906 -15.615 1.00 71.62 89 ASP A O 1
ATOM 723 N N . ALA A 1 90 ? -4.964 -8.967 -15.867 1.00 59.62 90 ALA A N 1
ATOM 724 C CA . ALA A 1 90 ? -4.165 -8.076 -15.017 1.00 59.62 90 ALA A CA 1
ATOM 725 C C . ALA A 1 90 ? -3.607 -6.885 -15.797 1.00 59.62 90 ALA A C 1
ATOM 727 O O . ALA A 1 90 ? -3.223 -7.083 -16.974 1.00 59.62 90 ALA A O 1
#

pLDDT: mean 93.43, std 7.16, range [59.62, 98.5]

Solvent-accessible surface area (backbone atoms only — not comparable to full-atom values): 5279 Å² total; per-residue (Å²): 140,76,92,59,67,67,63,52,59,67,43,45,65,61,53,58,64,49,45,59,58,53,50,50,54,52,49,52,52,47,54,55,49,49,56,51,47,54,54,47,49,52,35,55,72,71,54,39,81,70,57,30,58,53,44,49,52,52,52,48,51,68,73,72,43,59,67,67,58,54,51,46,40,58,70,66,45,44,30,75,79,39,64,89,48,66,81,72,81,132

Mean predicted aligned error: 5.03 Å

Foldseek 3Di:
DDDDPVVVVVCVVVVVVCPVVVVVCVVVVVVVCVVVVVVLVVCCVVVPPPSVVVSVVVVCVVVVDDPVVVVCCVQPVVCVVPVVCVPDDD

Radius of gyration: 19.72 Å; Cα contacts 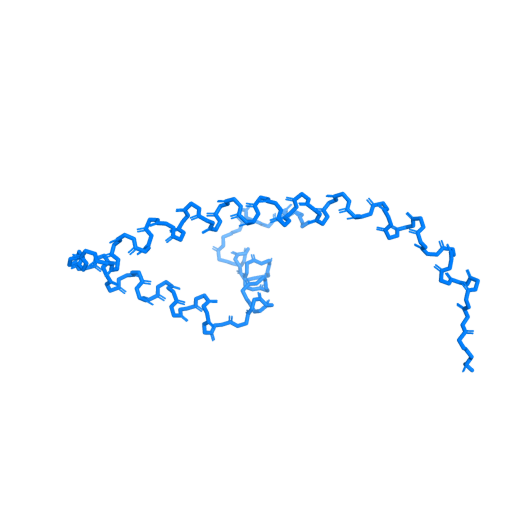(8 Å, |Δi|>4): 19; chains: 1; bounding box: 47×28×47 Å

Secondary structure (DSSP, 8-state):
----HHHHHHHHHHHHHHHHHHHHHHHHHHHHHHHHHHHHHHHHHHT-TTHHHHHHHHHHHHHHS-HHHHHHIIIIIHHHH-GGGTT---